Protein AF-A0A359G1W4-F1 (afdb_monomer_lite)

Sequence (105 aa):
SDGIKVYGGFAGTETELSQRDWLTNLTVLSGDIGLISDFSDNSYKVLSVLGSAENTIDKLLIDGLVIEGGNSNSNGGGMSIEYASPVIVNTRFSNNRAASQGGAV

Secondary structure (DSSP, 8-sta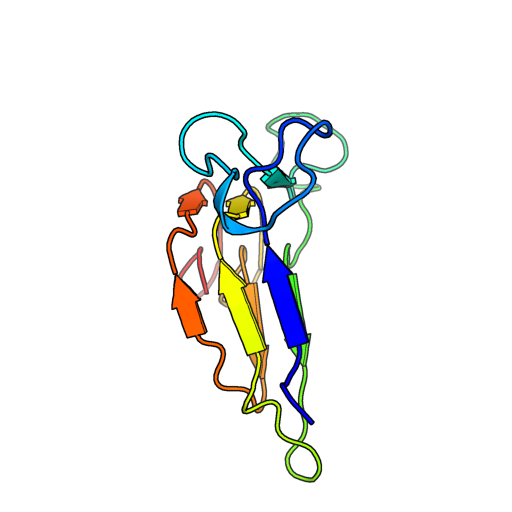te):
---EEEE----S--SSGGG--TTTS-EEEE---SSTT-SSSS-S-SEEEE--SSS-B--EEEESEEEE--EESSB-SSEEEESB--EEES-EEES-EESSB-S--

pLDDT: mean 94.86, std 5.34, range [65.12, 98.69]

Foldseek 3Di:
DQAAEADFQDPPPDPDPVPGDLPPRAAEQAQCPDDHPDLPNGAQESEEADADPVGARERYEAYSYEFESFAHQAEARRYYYDSYDYDYYNYHYPHAYYNHDYRHD

Structure (mmCIF, N/CA/C/O backbone):
data_AF-A0A359G1W4-F1
#
_entry.id   AF-A0A359G1W4-F1
#
loop_
_atom_site.group_PDB
_atom_site.id
_atom_site.type_symbol
_atom_site.label_atom_id
_atom_site.label_alt_id
_atom_site.label_comp_id
_atom_site.label_asym_id
_atom_site.label_entity_id
_atom_site.label_seq_id
_atom_site.pdbx_PDB_ins_code
_atom_site.Cartn_x
_atom_site.Cartn_y
_atom_site.Cartn_z
_atom_site.occupancy
_atom_site.B_iso_or_equiv
_atom_site.auth_seq_id
_atom_site.auth_comp_id
_atom_site.auth_asym_id
_atom_site.auth_atom_id
_atom_site.pdbx_PDB_model_num
ATOM 1 N N . SER A 1 1 ? -2.774 4.105 22.398 1.00 65.12 1 SER A N 1
ATOM 2 C CA . SER A 1 1 ? -3.200 4.550 21.060 1.00 65.12 1 SER A CA 1
ATOM 3 C C . SER A 1 1 ? -3.638 3.331 20.264 1.00 65.12 1 SER A C 1
ATOM 5 O O . SER A 1 1 ? -3.055 2.263 20.443 1.00 65.12 1 SER A O 1
ATOM 7 N N . ASP A 1 2 ? -4.649 3.484 19.410 1.00 81.12 2 ASP A N 1
ATOM 8 C CA . ASP A 1 2 ? -5.306 2.382 18.679 1.00 81.12 2 ASP A CA 1
ATOM 9 C C . ASP A 1 2 ? -4.623 2.019 17.347 1.00 81.12 2 ASP A C 1
ATOM 11 O O . ASP A 1 2 ? -5.195 1.303 16.524 1.00 81.12 2 ASP A O 1
ATOM 15 N N . GLY A 1 3 ? -3.390 2.496 17.143 1.00 90.44 3 GLY A N 1
ATOM 16 C CA . GLY A 1 3 ? -2.626 2.286 15.917 1.00 90.44 3 GLY A CA 1
ATOM 17 C C . GLY A 1 3 ? -3.092 3.135 14.735 1.00 90.44 3 GLY A C 1
ATOM 18 O O . GLY A 1 3 ? -3.938 4.019 14.870 1.00 90.44 3 GLY A O 1
ATOM 19 N N . ILE A 1 4 ? -2.512 2.849 13.571 1.00 94.25 4 ILE A N 1
ATOM 20 C CA . ILE A 1 4 ? -2.901 3.410 12.276 1.00 94.25 4 ILE A CA 1
ATOM 21 C C . ILE A 1 4 ? -3.775 2.382 11.561 1.00 94.25 4 ILE A C 1
ATOM 23 O O . ILE A 1 4 ? -3.482 1.186 11.560 1.00 94.25 4 ILE A O 1
ATOM 27 N N . LYS A 1 5 ? -4.857 2.847 10.942 1.00 96.69 5 LYS A N 1
ATOM 28 C CA . LYS A 1 5 ? -5.778 2.005 10.180 1.00 96.69 5 LYS A CA 1
ATOM 29 C C . LYS A 1 5 ? -6.025 2.653 8.826 1.00 96.69 5 LYS A C 1
ATOM 31 O O . LYS A 1 5 ? -6.378 3.829 8.772 1.00 96.69 5 LYS A O 1
ATOM 36 N N . VAL A 1 6 ? -5.833 1.890 7.758 1.00 97.56 6 VAL A N 1
ATOM 37 C CA . VAL A 1 6 ? -6.058 2.315 6.376 1.00 97.56 6 VAL A CA 1
ATOM 38 C C . VAL A 1 6 ? -7.127 1.416 5.776 1.00 97.56 6 VAL A C 1
ATOM 40 O O . VAL A 1 6 ? -6.984 0.194 5.780 1.00 97.56 6 VAL A O 1
ATOM 43 N N . TYR A 1 7 ? -8.196 2.034 5.279 1.00 98.31 7 TYR A N 1
ATOM 44 C CA . TYR A 1 7 ? -9.373 1.344 4.767 1.00 98.31 7 TYR A CA 1
ATOM 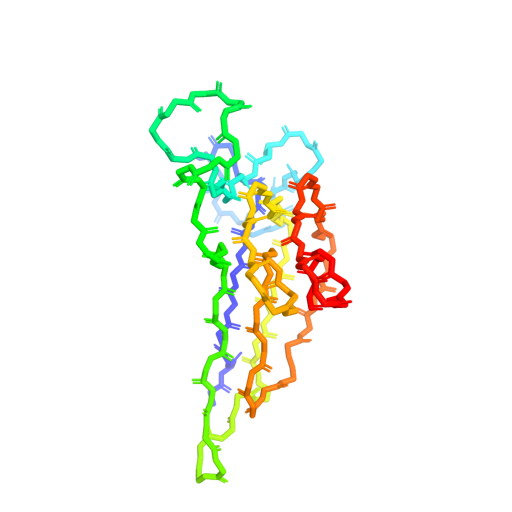45 C C . TYR A 1 7 ? -9.661 1.754 3.325 1.00 98.31 7 TYR A C 1
ATOM 47 O O . TYR A 1 7 ? -9.707 2.947 3.028 1.00 98.31 7 TYR A O 1
ATOM 55 N N . GLY A 1 8 ? -9.911 0.772 2.463 1.00 98.44 8 GLY A N 1
ATOM 56 C CA . GLY A 1 8 ? -10.562 0.954 1.165 1.00 98.44 8 GLY A CA 1
ATOM 57 C C . GLY A 1 8 ? -11.972 0.368 1.149 1.00 98.44 8 GLY A C 1
ATOM 58 O O . GLY A 1 8 ? -12.414 -0.242 2.131 1.00 98.44 8 GLY A O 1
ATOM 59 N N . GLY A 1 9 ? -12.684 0.548 0.035 1.00 98.44 9 GLY A N 1
ATOM 60 C CA . GLY A 1 9 ? -14.033 -0.004 -0.148 1.00 98.44 9 GLY A CA 1
ATOM 61 C C . GLY A 1 9 ? -15.186 0.990 -0.006 1.00 98.44 9 GLY A C 1
ATOM 62 O O . GLY A 1 9 ? -16.322 0.556 0.176 1.00 98.44 9 GLY A O 1
ATOM 63 N N . PHE A 1 10 ? -14.926 2.298 -0.028 1.00 98.31 10 PHE A N 1
ATOM 64 C CA . PHE A 1 10 ? -15.967 3.319 0.128 1.00 98.31 10 PHE A CA 1
ATOM 65 C C . PHE A 1 10 ? -16.507 3.801 -1.227 1.00 98.31 10 PHE A C 1
ATOM 67 O O . PHE A 1 10 ? -15.733 4.110 -2.130 1.00 98.31 10 PHE A O 1
ATOM 74 N N . ALA A 1 11 ? -17.827 3.938 -1.337 1.00 97.81 11 ALA A N 1
ATOM 75 C CA . ALA A 1 11 ? -18.524 4.648 -2.408 1.00 97.81 11 ALA A CA 1
ATOM 76 C C . ALA A 1 11 ? -18.552 6.173 -2.187 1.00 97.81 11 ALA A C 1
ATOM 78 O O . ALA A 1 11 ? -18.851 6.924 -3.115 1.00 97.81 11 ALA A O 1
ATOM 79 N N . GLY A 1 12 ? -18.250 6.639 -0.968 1.00 97.31 12 GLY A N 1
ATOM 80 C CA . GLY A 1 12 ? -18.206 8.058 -0.599 1.00 97.31 12 GLY A CA 1
ATOM 81 C C . GLY A 1 12 ? -19.496 8.587 0.034 1.00 97.31 12 GLY A C 1
ATOM 82 O O . GLY A 1 12 ? -19.607 9.786 0.283 1.00 97.31 12 GLY A O 1
ATOM 83 N N . THR A 1 13 ? -20.464 7.711 0.305 1.00 97.44 13 THR A N 1
ATOM 84 C CA . THR A 1 13 ? -21.746 8.051 0.953 1.00 97.44 13 THR A CA 1
ATOM 85 C C . THR A 1 13 ? -21.946 7.347 2.291 1.00 97.44 13 THR A C 1
ATOM 87 O O . THR A 1 13 ? -22.972 7.537 2.941 1.00 97.44 13 THR A O 1
ATOM 90 N N . GLU A 1 14 ? -21.002 6.502 2.693 1.00 98.38 14 GLU A N 1
ATOM 91 C CA . GLU A 1 14 ? -21.031 5.801 3.965 1.00 98.38 14 GLU A CA 1
ATOM 92 C C . GLU A 1 14 ? -20.930 6.780 5.138 1.00 98.38 14 GLU A C 1
ATOM 94 O O . GLU A 1 14 ? -20.153 7.734 5.127 1.00 98.38 14 GLU A O 1
ATOM 99 N N . THR A 1 15 ? -21.688 6.497 6.188 1.00 97.69 15 THR A N 1
ATOM 100 C CA . THR A 1 15 ? -21.586 7.159 7.490 1.00 97.69 15 THR A CA 1
ATOM 101 C C . THR A 1 15 ? -20.906 6.268 8.527 1.00 97.69 15 THR A C 1
ATOM 103 O O . THR A 1 15 ? -20.531 6.756 9.585 1.00 97.69 15 THR A O 1
ATOM 106 N N . GLU A 1 16 ? -20.744 4.973 8.235 1.00 98.12 16 GLU A N 1
ATOM 107 C CA . GLU A 1 16 ? -20.174 3.973 9.141 1.00 98.12 16 GLU A CA 1
ATOM 108 C C . GLU A 1 16 ? -19.174 3.057 8.425 1.00 98.12 16 GLU A C 1
ATOM 110 O O . GLU A 1 16 ? -19.357 2.678 7.268 1.00 98.12 16 GLU A O 1
ATOM 115 N N . LEU A 1 17 ? -18.134 2.617 9.142 1.00 97.12 17 LEU A N 1
ATOM 116 C CA . LEU A 1 17 ? -17.063 1.785 8.575 1.00 97.12 17 LEU A CA 1
ATOM 117 C C . LEU A 1 17 ? -17.561 0.431 8.035 1.00 97.12 17 LEU A C 1
ATOM 119 O O . LEU A 1 17 ? -16.958 -0.121 7.116 1.00 97.12 17 LEU A O 1
ATOM 123 N N . SER A 1 18 ? -18.629 -0.123 8.612 1.00 97.81 18 SER A N 1
ATOM 124 C CA . SER A 1 18 ? -19.208 -1.414 8.214 1.00 97.81 18 SER A CA 1
ATOM 125 C C . SER A 1 18 ? -19.998 -1.363 6.905 1.00 97.81 18 SER A C 1
ATOM 127 O O 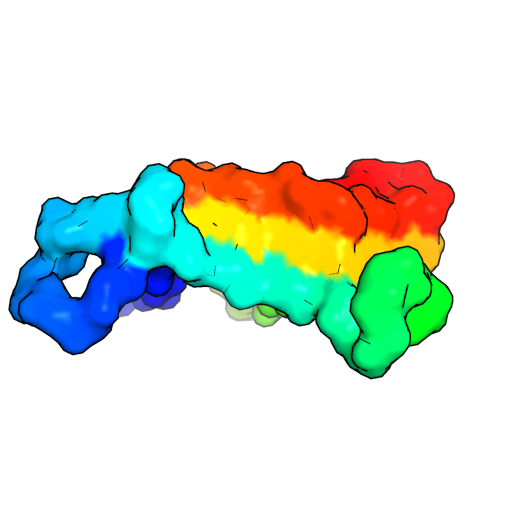. SER A 1 18 ? -20.337 -2.417 6.377 1.00 97.81 18 SER A O 1
ATOM 129 N N . GLN A 1 19 ? -20.292 -0.168 6.383 1.00 98.50 19 GLN A N 1
ATOM 130 C CA . GLN A 1 19 ? -21.035 0.010 5.131 1.00 98.50 19 GLN A CA 1
ATOM 131 C C . GLN A 1 19 ? -20.157 -0.130 3.883 1.00 98.50 19 GLN A C 1
ATOM 133 O O . GLN A 1 19 ? -20.684 -0.176 2.776 1.00 98.50 19 GLN A O 1
ATOM 138 N N . ARG A 1 20 ? -18.832 -0.200 4.054 1.00 98.12 20 ARG A N 1
ATOM 139 C CA . ARG A 1 20 ? -17.890 -0.405 2.953 1.00 98.12 20 ARG A CA 1
ATOM 140 C C . ARG A 1 20 ? -18.151 -1.721 2.231 1.00 98.12 20 ARG A C 1
ATOM 142 O O . ARG A 1 20 ? -18.401 -2.748 2.861 1.00 98.12 20 ARG A O 1
ATOM 149 N N . ASP A 1 21 ? -17.926 -1.704 0.927 1.00 98.25 21 ASP A N 1
ATOM 150 C CA . ASP A 1 21 ? -17.852 -2.886 0.076 1.00 98.25 21 ASP A CA 1
ATOM 151 C C . ASP A 1 21 ? -16.511 -2.870 -0.666 1.00 98.25 21 ASP A C 1
ATOM 153 O O . ASP A 1 21 ? -16.359 -2.258 -1.722 1.00 98.25 21 ASP A O 1
ATOM 157 N N . TRP A 1 22 ? -15.510 -3.536 -0.090 1.00 97.75 22 TRP A N 1
ATOM 158 C CA . TRP A 1 22 ? -14.158 -3.613 -0.651 1.00 97.75 22 TRP A CA 1
ATOM 159 C C . TRP A 1 22 ? -14.051 -4.535 -1.875 1.00 97.75 22 TRP A C 1
ATOM 161 O O . TRP A 1 22 ? -13.009 -4.540 -2.526 1.00 97.75 22 TRP A O 1
ATOM 171 N N . LEU A 1 23 ? -15.099 -5.302 -2.201 1.00 97.12 23 LEU A N 1
ATOM 172 C CA . LEU A 1 23 ? -15.157 -6.106 -3.424 1.00 97.12 23 LEU A CA 1
ATOM 173 C C . LEU A 1 23 ? -15.649 -5.270 -4.609 1.00 97.12 23 LEU A C 1
ATOM 175 O O . LEU A 1 23 ? -15.130 -5.420 -5.714 1.00 97.12 23 LEU A O 1
ATOM 179 N N . THR A 1 24 ? -16.628 -4.392 -4.375 1.00 97.81 24 THR A N 1
ATOM 180 C CA . THR A 1 24 ? -17.254 -3.579 -5.429 1.00 97.81 24 THR A CA 1
ATOM 181 C C . THR A 1 24 ? -16.608 -2.196 -5.568 1.00 97.81 24 THR A C 1
ATOM 183 O O . THR A 1 24 ? -16.301 -1.767 -6.680 1.00 97.81 24 THR A O 1
ATOM 186 N N . ASN A 1 25 ? -16.351 -1.498 -4.458 1.00 98.19 25 ASN A N 1
ATOM 187 C CA . ASN A 1 25 ? -15.860 -0.114 -4.444 1.00 98.19 25 ASN A CA 1
ATOM 188 C C . ASN A 1 25 ? -14.338 -0.070 -4.268 1.00 98.19 25 ASN A C 1
ATOM 190 O O . ASN A 1 25 ? -13.814 0.389 -3.251 1.00 98.19 25 ASN A O 1
ATOM 194 N N . LEU A 1 26 ? -13.615 -0.599 -5.254 1.00 98.31 26 LEU A N 1
ATOM 195 C CA . LEU A 1 26 ? -12.165 -0.763 -5.167 1.00 98.31 26 LEU A CA 1
ATOM 196 C C . LEU A 1 26 ? -11.444 0.565 -4.893 1.00 98.31 26 LEU A C 1
ATOM 198 O O . LEU A 1 26 ? -11.628 1.559 -5.592 1.00 98.31 26 LEU A O 1
ATOM 202 N N . THR A 1 27 ? -10.552 0.550 -3.904 1.00 98.38 27 THR A N 1
ATOM 203 C CA . THR A 1 27 ? -9.583 1.624 -3.665 1.00 98.38 27 THR A CA 1
ATOM 204 C C . THR A 1 27 ? -8.225 1.167 -4.175 1.00 98.38 27 THR A C 1
ATOM 206 O O . THR A 1 27 ? -7.584 0.313 -3.560 1.00 98.38 27 THR A O 1
ATOM 209 N N . VAL A 1 28 ? -7.809 1.705 -5.322 1.00 98.12 28 VAL A N 1
ATOM 210 C CA . VAL A 1 28 ? -6.584 1.292 -6.016 1.00 98.12 28 VAL A CA 1
ATOM 211 C C . VAL A 1 28 ? -5.461 2.287 -5.743 1.00 98.12 28 VAL A C 1
ATOM 213 O O . VAL A 1 28 ? -5.568 3.464 -6.078 1.00 98.12 28 VAL A O 1
ATOM 216 N N . LEU A 1 29 ? -4.368 1.799 -5.160 1.00 98.12 29 LEU A N 1
ATOM 217 C CA . LEU A 1 29 ? -3.076 2.470 -5.147 1.00 98.12 29 LEU A CA 1
ATOM 218 C C . LEU A 1 29 ? -2.264 1.910 -6.318 1.00 98.12 29 LEU A C 1
ATOM 220 O O . LEU A 1 29 ? -1.855 0.748 -6.284 1.00 98.12 29 LEU A O 1
ATOM 224 N N . SER A 1 30 ? -2.079 2.722 -7.360 1.00 97.44 30 SER A N 1
ATOM 225 C CA . SER A 1 30 ? -1.344 2.334 -8.565 1.00 97.44 30 SER A CA 1
ATOM 226 C C . SER A 1 30 ? 0.031 2.991 -8.611 1.00 97.44 30 SER A C 1
ATOM 228 O O . SER A 1 30 ? 0.168 4.194 -8.388 1.00 97.44 30 SER A O 1
ATOM 230 N N . GLY A 1 31 ? 1.035 2.183 -8.928 1.00 97.44 31 GLY A N 1
ATOM 231 C CA . GLY A 1 31 ? 2.373 2.607 -9.292 1.00 97.44 31 GLY A CA 1
ATOM 232 C C . GLY A 1 31 ? 2.546 2.867 -10.785 1.00 97.44 31 GLY A C 1
ATOM 233 O O . GLY A 1 31 ? 3.595 3.391 -11.128 1.00 97.44 31 GLY A O 1
ATOM 234 N N . ASP A 1 32 ? 1.570 2.541 -11.641 1.00 96.75 32 ASP A N 1
ATOM 235 C CA . ASP A 1 32 ? 1.569 2.887 -13.075 1.00 96.75 32 ASP A CA 1
ATOM 236 C C . ASP A 1 32 ? 1.408 4.405 -13.224 1.00 96.75 32 ASP A C 1
ATOM 238 O O . ASP A 1 32 ? 0.297 4.945 -13.217 1.00 96.75 32 ASP A O 1
ATOM 242 N N . ILE A 1 33 ? 2.547 5.099 -13.202 1.00 92.50 33 ILE A N 1
ATOM 243 C CA . ILE A 1 33 ? 2.648 6.553 -13.254 1.00 92.50 33 ILE A CA 1
ATOM 244 C C . ILE A 1 33 ? 3.272 6.934 -14.589 1.00 92.50 33 ILE A C 1
ATOM 246 O O . ILE A 1 33 ? 4.285 6.374 -14.973 1.00 92.50 33 ILE A O 1
ATOM 250 N N . GLY A 1 34 ? 2.700 7.929 -15.264 1.00 93.62 34 GLY A N 1
ATOM 251 C CA . GLY A 1 34 ? 3.179 8.345 -16.579 1.00 93.62 34 GLY A CA 1
ATOM 252 C C . GLY A 1 34 ? 2.458 7.611 -17.704 1.00 93.62 34 GLY A C 1
ATOM 253 O O . GLY A 1 34 ? 1.268 7.857 -17.929 1.00 93.62 34 GLY A O 1
ATOM 254 N N . LEU A 1 35 ? 3.184 6.797 -18.466 1.00 95.31 35 LEU A N 1
ATOM 255 C CA . LEU A 1 35 ? 2.647 6.085 -19.617 1.00 95.31 35 LEU A CA 1
ATOM 256 C C . LEU A 1 35 ?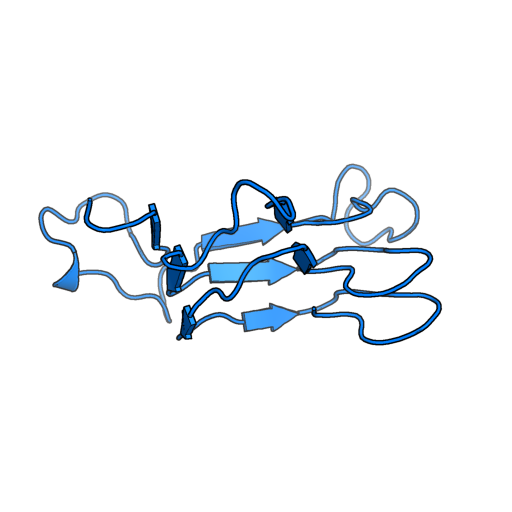 1.922 4.816 -19.174 1.00 95.31 35 LEU A C 1
ATOM 258 O O . LEU A 1 35 ? 2.535 3.847 -18.755 1.00 95.31 35 LEU A O 1
ATOM 262 N N . ILE A 1 36 ? 0.604 4.804 -19.380 1.00 94.44 36 ILE A N 1
ATOM 263 C CA . ILE A 1 36 ? -0.253 3.658 -19.057 1.00 94.44 36 ILE A CA 1
ATOM 264 C C . ILE A 1 36 ? 0.344 2.363 -19.619 1.00 94.44 36 ILE A C 1
ATOM 266 O O . ILE A 1 36 ? 0.560 2.240 -20.828 1.00 94.44 36 ILE A O 1
ATOM 270 N N . SER A 1 37 ? 0.504 1.368 -18.745 1.00 91.31 37 SER A N 1
ATOM 271 C CA . SER A 1 37 ? 1.050 0.039 -19.052 1.00 91.31 37 SER A CA 1
ATOM 272 C C . SER A 1 37 ? 2.524 0.003 -19.479 1.00 91.31 37 SER A C 1
ATOM 274 O O . SER A 1 37 ? 3.007 -1.065 -19.876 1.00 91.31 37 SER A O 1
ATOM 276 N N . ASP A 1 38 ? 3.255 1.111 -19.366 1.00 95.00 38 ASP A N 1
ATOM 277 C CA . ASP A 1 38 ? 4.712 1.118 -19.418 1.00 95.00 38 ASP A CA 1
ATOM 278 C C . ASP A 1 38 ? 5.241 0.891 -18.005 1.00 95.00 38 ASP A C 1
ATOM 280 O O . ASP A 1 38 ? 4.981 1.643 -17.089 1.00 95.00 38 ASP A O 1
ATOM 284 N N . PHE A 1 39 ? 5.974 -0.194 -17.787 1.00 92.12 39 PHE A N 1
ATOM 285 C CA . PHE A 1 39 ? 6.519 -0.472 -16.459 1.00 92.12 39 PHE A CA 1
ATOM 286 C C . PHE A 1 39 ? 7.828 0.280 -16.194 1.00 92.12 39 PHE A C 1
ATOM 288 O O . PHE A 1 39 ? 8.350 0.202 -15.083 1.00 92.12 39 PHE A O 1
ATOM 295 N N . SER A 1 40 ? 8.414 0.937 -17.198 1.00 93.69 40 SER A N 1
ATOM 296 C CA . SER A 1 40 ? 9.718 1.593 -17.077 1.00 93.69 40 SER A CA 1
ATOM 297 C C . SER A 1 40 ? 9.678 2.897 -16.277 1.00 93.69 40 SER A C 1
ATOM 299 O O . SER A 1 40 ? 10.703 3.265 -15.700 1.00 93.69 40 SER A O 1
ATOM 301 N N . ASP A 1 41 ? 8.516 3.544 -16.179 1.00 94.56 41 ASP A N 1
ATOM 302 C CA . ASP A 1 41 ? 8.267 4.738 -15.366 1.00 94.56 41 ASP A CA 1
ATOM 303 C C . ASP A 1 41 ? 7.446 4.460 -14.098 1.00 94.56 41 ASP A C 1
ATOM 305 O O . ASP A 1 41 ? 7.334 5.344 -13.248 1.00 94.56 41 ASP A O 1
ATOM 309 N N . ASN A 1 42 ? 6.978 3.223 -13.900 1.00 96.38 42 ASN A N 1
ATOM 310 C CA . ASN A 1 42 ? 6.293 2.815 -12.679 1.00 96.38 42 ASN A CA 1
ATOM 311 C C . ASN A 1 42 ? 7.038 3.201 -11.391 1.00 96.38 42 ASN A C 1
ATOM 313 O O . ASN A 1 42 ? 8.262 3.096 -11.266 1.00 96.38 42 ASN A O 1
ATOM 317 N N . SER A 1 43 ? 6.253 3.527 -10.365 1.00 96.38 43 SER A N 1
ATOM 318 C CA . SER A 1 43 ? 6.733 3.781 -9.011 1.00 96.38 43 SER A CA 1
ATOM 319 C C . SER A 1 43 ? 7.570 2.612 -8.500 1.00 96.38 43 SER A C 1
ATOM 321 O O . SER A 1 43 ? 7.179 1.446 -8.583 1.00 96.38 43 SER A O 1
ATOM 323 N N . TYR A 1 44 ? 8.710 2.931 -7.890 1.00 94.81 44 TYR A N 1
ATOM 324 C CA . TYR A 1 44 ? 9.618 1.923 -7.346 1.00 94.81 44 TYR A CA 1
ATOM 325 C C . TYR A 1 44 ? 8.980 1.091 -6.214 1.00 94.81 44 TYR A C 1
ATOM 327 O O . TYR A 1 44 ? 9.203 -0.119 -6.129 1.00 94.81 44 TYR A O 1
ATOM 335 N N . LYS A 1 45 ? 8.179 1.749 -5.363 1.00 95.06 45 LYS A N 1
ATOM 336 C CA . LYS A 1 45 ? 7.283 1.171 -4.347 1.00 95.06 45 LYS A CA 1
ATOM 337 C C . LYS A 1 45 ? 5.941 1.873 -4.433 1.00 95.06 45 LYS A C 1
ATOM 339 O O . LYS A 1 45 ? 5.932 3.098 -4.523 1.00 95.06 45 LYS A O 1
ATOM 344 N N . VAL A 1 46 ? 4.838 1.136 -4.336 1.00 97.62 46 VAL A N 1
ATOM 345 C CA . VAL A 1 46 ? 3.508 1.759 -4.202 1.00 97.62 46 VAL A CA 1
ATOM 346 C C . VAL A 1 46 ? 3.255 2.168 -2.751 1.00 97.62 46 VAL A C 1
ATOM 348 O O . VAL A 1 46 ? 2.779 3.269 -2.489 1.00 97.62 46 VAL A O 1
ATOM 351 N N . LEU A 1 47 ? 3.615 1.304 -1.796 1.00 97.06 47 LEU A N 1
ATOM 352 C CA . LEU A 1 47 ? 3.465 1.566 -0.367 1.00 97.06 47 LEU A CA 1
ATOM 353 C C . LEU A 1 47 ? 4.750 1.243 0.406 1.00 97.06 47 LEU A C 1
ATOM 355 O O . LEU A 1 47 ? 5.352 0.189 0.225 1.00 97.06 47 LEU A O 1
ATOM 359 N N . SER A 1 48 ? 5.142 2.126 1.321 1.00 95.38 48 SER A N 1
ATOM 360 C CA . SER A 1 48 ? 6.287 1.913 2.213 1.00 95.38 48 SER A CA 1
ATOM 361 C C . SER A 1 48 ? 5.854 2.081 3.664 1.00 95.38 48 SER A C 1
ATOM 363 O O . SER A 1 48 ? 5.364 3.141 4.049 1.00 95.38 48 SER A O 1
ATOM 365 N N . VAL A 1 49 ? 6.055 1.042 4.472 1.00 95.88 49 VAL A N 1
ATOM 366 C CA . VAL A 1 49 ? 5.851 1.060 5.924 1.00 95.88 49 VAL A CA 1
ATOM 367 C C . VAL A 1 49 ? 7.226 1.081 6.579 1.00 95.88 49 VAL A C 1
ATOM 369 O O . VAL A 1 49 ? 7.917 0.065 6.598 1.00 95.88 49 VAL A O 1
ATOM 372 N N . LEU A 1 50 ? 7.628 2.254 7.070 1.00 95.06 50 LEU A N 1
ATOM 373 C CA . LEU A 1 50 ? 8.990 2.522 7.532 1.00 95.06 50 LEU A CA 1
ATOM 374 C C . LEU A 1 50 ? 8.997 2.814 9.036 1.00 95.06 50 LEU A C 1
ATOM 376 O O . LEU A 1 50 ? 8.691 3.929 9.461 1.00 95.06 50 LEU A O 1
ATOM 380 N N . GLY A 1 51 ? 9.314 1.801 9.837 1.00 95.75 51 GLY A N 1
ATOM 381 C CA . GLY A 1 51 ? 9.670 1.959 11.245 1.00 95.75 51 GLY A CA 1
ATOM 382 C C . GLY A 1 51 ? 11.179 2.132 11.437 1.00 95.75 51 GLY A C 1
ATOM 383 O O . GLY A 1 51 ? 11.945 2.256 10.484 1.00 95.75 51 GLY A O 1
ATOM 384 N N . SER A 1 52 ? 11.623 2.078 12.689 1.00 96.94 52 SER A N 1
ATOM 385 C CA . SER A 1 52 ? 13.041 1.956 13.040 1.00 96.94 52 SER A CA 1
ATOM 386 C C . SER A 1 52 ? 13.230 1.026 14.237 1.00 96.94 52 SER A C 1
ATOM 388 O O . SER A 1 52 ? 12.263 0.674 14.911 1.00 96.94 52 SER A O 1
ATOM 390 N N . ALA A 1 53 ? 14.477 0.650 14.536 1.00 95.56 53 ALA A N 1
ATOM 391 C CA . ALA A 1 53 ? 14.795 -0.156 15.718 1.00 95.56 53 ALA A CA 1
ATOM 392 C C . ALA A 1 53 ? 14.308 0.486 17.035 1.00 95.56 53 ALA A C 1
ATOM 394 O O . ALA A 1 53 ? 13.902 -0.227 17.946 1.00 95.56 53 ALA A O 1
ATOM 395 N N . GLU A 1 54 ? 14.298 1.822 17.106 1.00 96.88 54 GLU A N 1
ATOM 396 C CA . GLU A 1 54 ? 13.843 2.587 18.277 1.00 96.88 54 GLU A CA 1
ATOM 397 C C . GLU A 1 54 ? 12.332 2.873 18.258 1.00 96.88 54 GLU A C 1
ATOM 399 O O . GLU A 1 54 ? 11.743 3.200 19.286 1.00 96.88 54 GLU A O 1
ATOM 404 N N . ASN A 1 55 ? 11.696 2.791 17.084 1.00 93.75 55 ASN A N 1
ATOM 405 C CA . ASN A 1 55 ? 10.280 3.095 16.903 1.00 93.75 55 ASN A CA 1
ATOM 406 C C . ASN A 1 55 ? 9.654 2.162 15.859 1.00 93.75 55 ASN A C 1
ATOM 408 O O . ASN A 1 55 ? 9.447 2.523 14.696 1.00 93.75 55 ASN A O 1
ATOM 412 N N . THR A 1 56 ? 9.392 0.928 16.280 1.00 95.50 56 THR A N 1
ATOM 413 C CA . THR A 1 56 ? 8.754 -0.095 15.449 1.00 95.50 56 THR A CA 1
ATOM 414 C C . THR A 1 56 ? 7.270 0.201 15.231 1.00 95.50 56 THR A C 1
ATOM 416 O O . THR A 1 56 ? 6.604 0.713 16.131 1.00 95.50 56 THR A O 1
ATOM 419 N N . ILE A 1 57 ? 6.717 -0.192 14.080 1.00 95.38 57 ILE A N 1
ATOM 420 C CA . ILE A 1 57 ? 5.280 -0.056 13.784 1.00 95.38 57 ILE A CA 1
ATOM 421 C C . ILE A 1 57 ? 4.591 -1.412 13.974 1.00 95.38 57 ILE A 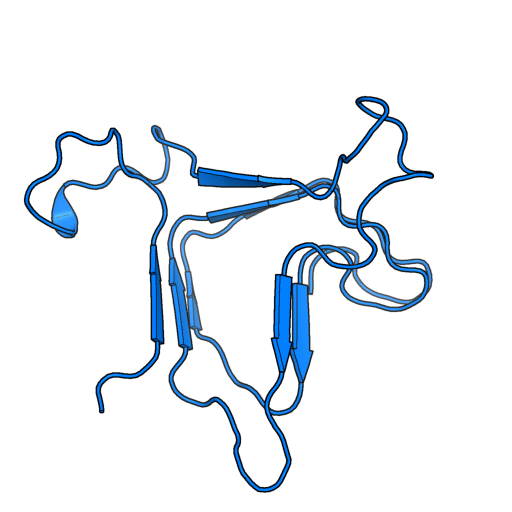C 1
ATOM 423 O O . ILE A 1 57 ? 4.559 -2.244 13.069 1.00 95.38 57 ILE A O 1
ATOM 427 N N . ASP A 1 58 ? 4.015 -1.632 15.151 1.00 93.81 58 ASP A N 1
ATOM 428 C CA . ASP A 1 58 ? 3.367 -2.894 15.540 1.00 93.81 58 ASP A CA 1
ATOM 429 C C . ASP A 1 58 ? 1.830 -2.868 15.420 1.00 93.81 58 ASP A C 1
ATOM 431 O O . ASP A 1 58 ? 1.172 -3.907 15.473 1.00 93.81 58 ASP A O 1
ATOM 435 N N . LYS A 1 59 ? 1.242 -1.680 15.233 1.00 94.75 59 LYS A N 1
ATOM 436 C CA . LYS A 1 59 ? -0.212 -1.463 15.157 1.00 94.75 59 LYS A CA 1
ATOM 437 C C . LYS A 1 59 ? -0.606 -0.731 13.881 1.00 94.75 59 LYS A C 1
ATOM 439 O O . LYS A 1 59 ? -1.067 0.409 13.924 1.00 94.75 59 LYS A O 1
ATOM 444 N N . LEU A 1 60 ? -0.421 -1.399 12.746 1.00 96.94 60 LEU A N 1
ATOM 445 C CA . LEU A 1 60 ? -0.909 -0.953 11.443 1.00 96.94 60 LEU A CA 1
ATOM 446 C C . LEU A 1 60 ? -1.896 -1.979 10.879 1.00 96.94 60 LEU A C 1
ATOM 448 O O . LEU A 1 60 ? -1.559 -3.152 10.749 1.00 96.94 60 LEU A O 1
ATOM 452 N N . LEU A 1 61 ? -3.099 -1.529 10.529 1.00 97.81 61 LEU A N 1
ATOM 453 C CA . LEU A 1 61 ? -4.079 -2.301 9.767 1.00 97.81 61 LEU A CA 1
ATOM 454 C C . LEU A 1 61 ? -4.193 -1.733 8.351 1.00 97.81 61 LEU A C 1
ATOM 456 O O . LEU A 1 61 ? -4.428 -0.535 8.190 1.00 97.81 61 LEU A O 1
ATOM 460 N N . ILE A 1 62 ? -4.090 -2.606 7.353 1.00 98.44 62 ILE A N 1
ATOM 461 C CA . ILE A 1 62 ? -4.400 -2.321 5.951 1.00 98.44 62 ILE A CA 1
ATOM 462 C C . ILE A 1 62 ? -5.546 -3.249 5.542 1.00 98.44 62 ILE A C 1
ATOM 464 O O . ILE A 1 62 ? -5.393 -4.471 5.574 1.00 98.44 62 ILE A O 1
ATOM 468 N N . ASP A 1 63 ? -6.700 -2.674 5.204 1.00 98.56 63 ASP A N 1
ATOM 469 C CA . ASP A 1 63 ? -7.934 -3.415 4.929 1.00 98.56 63 ASP A CA 1
ATOM 470 C C . ASP A 1 63 ? -8.646 -2.895 3.673 1.00 98.56 63 ASP A C 1
ATOM 472 O O . ASP A 1 63 ? -9.064 -1.738 3.620 1.00 98.56 63 ASP A O 1
ATOM 476 N N . GLY A 1 64 ? -8.833 -3.756 2.671 1.00 98.50 64 GLY A N 1
ATOM 477 C CA . GLY A 1 64 ? -9.673 -3.444 1.509 1.00 98.50 64 GLY A CA 1
ATOM 478 C C . GLY A 1 64 ? -9.002 -2.618 0.407 1.00 98.50 64 GLY A C 1
ATOM 479 O O . GLY A 1 64 ? -9.699 -1.898 -0.306 1.00 98.50 64 GLY A O 1
ATOM 480 N N . LEU A 1 65 ? -7.670 -2.671 0.274 1.00 98.69 65 LEU A N 1
ATOM 481 C CA . LEU A 1 65 ? -6.945 -1.973 -0.797 1.00 98.69 65 LEU A CA 1
ATOM 482 C C . LEU A 1 65 ? -6.628 -2.891 -1.986 1.00 98.69 65 LEU A C 1
ATOM 484 O O . LEU A 1 65 ? -6.466 -4.103 -1.847 1.00 98.69 65 LEU A O 1
ATOM 488 N N . VAL A 1 66 ? -6.434 -2.289 -3.156 1.00 98.62 66 VAL A N 1
ATOM 489 C CA . VAL A 1 66 ? -5.687 -2.892 -4.265 1.00 98.62 66 VAL A CA 1
ATOM 490 C C . VAL A 1 66 ? -4.364 -2.144 -4.388 1.00 98.62 66 VAL A C 1
ATOM 492 O O . VAL A 1 66 ? -4.364 -0.925 -4.516 1.00 98.62 66 VAL A O 1
ATOM 495 N N . ILE A 1 67 ? -3.243 -2.858 -4.318 1.00 98.50 67 ILE A N 1
ATOM 496 C CA . ILE A 1 67 ? -1.892 -2.303 -4.446 1.00 98.50 67 ILE A CA 1
ATOM 497 C C . ILE A 1 67 ? -1.275 -2.881 -5.716 1.00 98.50 67 ILE A C 1
ATOM 499 O O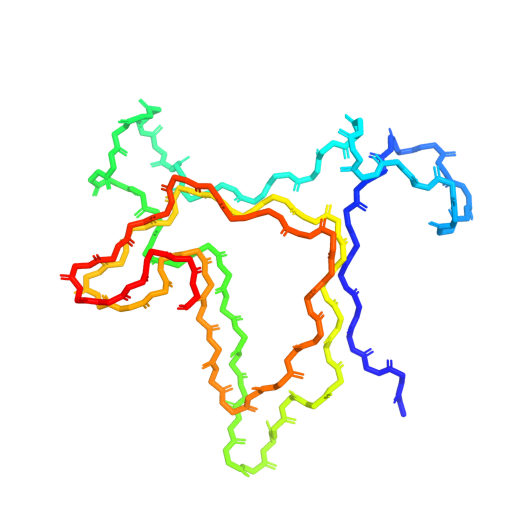 . ILE A 1 67 ? -1.021 -4.090 -5.787 1.00 98.50 67 ILE A O 1
ATOM 503 N N . GLU A 1 68 ? -1.041 -2.041 -6.722 1.00 97.88 68 GLU A N 1
ATOM 504 C CA . GLU A 1 68 ? -0.601 -2.519 -8.030 1.00 97.88 68 GLU A CA 1
ATOM 505 C C . GLU A 1 68 ? 0.380 -1.630 -8.773 1.00 97.88 68 GLU A C 1
ATOM 507 O O . GLU A 1 68 ? 0.531 -0.457 -8.470 1.00 97.88 68 GLU A O 1
ATOM 512 N N . GLY A 1 69 ? 1.056 -2.203 -9.768 1.00 97.00 69 GLY A N 1
ATOM 513 C CA . GLY A 1 69 ? 1.929 -1.454 -10.667 1.00 97.00 69 GLY A CA 1
ATOM 514 C C . GLY A 1 69 ? 3.255 -1.008 -10.051 1.00 97.00 69 GLY A C 1
ATOM 515 O O . GLY A 1 69 ? 3.944 -0.198 -10.652 1.00 97.00 69 GLY A O 1
ATOM 516 N N . GLY A 1 70 ? 3.674 -1.515 -8.893 1.00 97.31 70 GLY A N 1
ATOM 517 C CA . GLY A 1 70 ? 5.020 -1.240 -8.385 1.00 97.31 70 GLY A CA 1
ATOM 518 C C . GLY A 1 70 ? 6.110 -1.933 -9.209 1.00 97.31 70 GLY A C 1
ATOM 519 O O . GLY A 1 70 ? 5.920 -3.077 -9.621 1.00 97.31 70 GLY A O 1
ATOM 520 N N . ASN A 1 71 ? 7.259 -1.289 -9.431 1.00 96.19 71 ASN A N 1
ATOM 521 C CA . ASN A 1 71 ? 8.386 -1.863 -10.178 1.00 96.19 71 ASN A CA 1
ATOM 522 C C . ASN A 1 71 ? 9.733 -1.636 -9.471 1.00 96.19 71 ASN A C 1
ATOM 524 O O . ASN A 1 71 ? 10.471 -0.690 -9.745 1.00 96.19 71 ASN A O 1
ATOM 528 N N . SER A 1 72 ? 10.074 -2.529 -8.542 1.00 94.75 72 SER A N 1
ATOM 529 C CA . SER A 1 72 ? 11.322 -2.440 -7.782 1.00 94.75 72 SER A CA 1
ATOM 530 C C . SER A 1 72 ? 12.489 -3.147 -8.484 1.00 94.75 72 SER A C 1
ATOM 532 O O . SER A 1 72 ? 12.342 -4.226 -9.049 1.00 94.75 72 SER A O 1
ATOM 534 N N . ASN A 1 73 ? 13.704 -2.612 -8.359 1.00 91.56 73 ASN A N 1
ATOM 535 C CA . ASN A 1 73 ? 14.937 -3.325 -8.734 1.00 91.56 73 ASN A CA 1
ATOM 536 C C . ASN A 1 73 ? 15.429 -4.309 -7.647 1.00 91.56 73 ASN A C 1
ATOM 538 O O . ASN A 1 73 ? 16.419 -5.003 -7.855 1.00 91.56 73 ASN A O 1
ATOM 542 N N . SER A 1 74 ? 14.755 -4.363 -6.494 1.00 88.50 74 SER A N 1
ATOM 543 C CA . SER A 1 74 ? 15.082 -5.242 -5.368 1.00 88.50 74 SER A CA 1
ATOM 544 C C . SER A 1 74 ? 13.892 -6.163 -5.074 1.00 88.50 74 SER A C 1
ATOM 546 O O . SER A 1 74 ? 13.572 -6.982 -5.936 1.00 88.50 74 SER A O 1
ATOM 548 N N . ASN A 1 75 ? 13.223 -6.019 -3.923 1.00 88.81 75 ASN A N 1
ATOM 549 C CA . ASN A 1 75 ? 12.101 -6.857 -3.465 1.00 88.81 75 ASN A CA 1
ATOM 550 C C . ASN A 1 75 ? 10.886 -6.016 -3.100 1.00 88.81 75 ASN A C 1
ATOM 552 O O . ASN A 1 75 ? 11.105 -4.935 -2.576 1.00 88.81 75 ASN A O 1
ATOM 556 N N . GLY A 1 76 ? 9.654 -6.493 -3.276 1.00 88.56 76 GLY A N 1
ATOM 557 C CA . GLY A 1 76 ? 8.452 -5.832 -2.749 1.00 88.56 76 GLY A CA 1
ATOM 558 C C . GLY A 1 76 ? 8.051 -4.586 -3.534 1.00 88.56 76 GLY A C 1
ATOM 559 O O . GLY A 1 76 ? 8.041 -3.482 -3.000 1.00 88.56 76 GLY A O 1
ATOM 560 N N . GLY A 1 77 ? 7.822 -4.708 -4.844 1.00 94.25 77 GLY A N 1
ATOM 561 C CA . GLY A 1 77 ? 7.371 -3.587 -5.683 1.00 94.25 77 GLY A CA 1
ATOM 562 C C . GLY A 1 77 ? 6.037 -2.995 -5.221 1.00 94.25 77 GLY A C 1
ATOM 563 O O . GLY A 1 77 ? 5.882 -1.777 -5.193 1.00 94.25 77 GLY A O 1
ATOM 564 N N . GLY A 1 78 ? 5.096 -3.841 -4.801 1.00 96.94 78 GLY A N 1
ATOM 565 C CA . GLY A 1 78 ? 3.810 -3.395 -4.265 1.00 96.94 78 GLY A CA 1
ATOM 566 C C . GLY A 1 78 ? 3.971 -2.702 -2.917 1.00 96.94 78 GLY A C 1
ATOM 567 O O . GLY A 1 78 ? 3.598 -1.543 -2.759 1.00 96.94 78 GLY A O 1
ATOM 568 N N . MET A 1 79 ? 4.568 -3.384 -1.947 1.00 96.19 79 MET A N 1
ATOM 569 C CA . MET A 1 79 ? 4.780 -2.842 -0.615 1.00 96.19 79 MET A CA 1
ATOM 570 C C . MET A 1 79 ? 6.164 -3.189 -0.078 1.00 96.19 79 MET A C 1
ATOM 572 O O . MET A 1 79 ? 6.670 -4.270 -0.324 1.00 96.19 79 MET A O 1
ATOM 576 N N . SER A 1 80 ? 6.757 -2.280 0.689 1.00 95.06 80 SER A N 1
ATOM 577 C CA . SER A 1 80 ? 7.968 -2.529 1.472 1.00 95.06 80 SER A CA 1
ATOM 578 C C . SER A 1 80 ? 7.660 -2.369 2.955 1.00 95.06 80 SER A C 1
ATOM 580 O O . SER A 1 80 ? 7.027 -1.386 3.344 1.00 95.06 80 SER A O 1
ATOM 582 N N . ILE A 1 81 ? 8.122 -3.308 3.781 1.00 94.38 81 ILE A N 1
ATOM 583 C CA . ILE A 1 81 ? 7.940 -3.289 5.239 1.00 94.38 81 ILE A CA 1
ATOM 584 C C . ILE A 1 81 ? 9.314 -3.288 5.912 1.00 94.38 81 ILE A C 1
ATOM 586 O O . ILE A 1 81 ? 10.105 -4.206 5.708 1.00 94.38 81 ILE A O 1
ATOM 590 N N . GLU A 1 82 ? 9.575 -2.291 6.754 1.00 95.31 82 GLU A N 1
ATOM 591 C CA . GLU A 1 82 ? 10.803 -2.179 7.542 1.00 95.31 82 GLU A CA 1
ATOM 592 C C . GLU A 1 82 ? 10.462 -1.868 9.006 1.00 95.31 82 GLU A C 1
ATOM 594 O O . GLU A 1 82 ? 9.679 -0.959 9.276 1.00 95.31 82 GLU A O 1
ATOM 599 N N . TYR A 1 83 ? 11.018 -2.635 9.955 1.00 96.94 83 TYR A N 1
ATOM 600 C CA . TYR A 1 83 ? 10.745 -2.508 11.400 1.00 96.94 83 TYR A CA 1
ATOM 601 C C . TYR A 1 83 ? 9.245 -2.405 11.742 1.00 96.94 83 TYR A C 1
ATOM 603 O O . TYR A 1 83 ? 8.828 -1.623 12.601 1.00 96.94 83 TYR A O 1
ATOM 611 N N . ALA A 1 84 ? 8.420 -3.187 11.046 1.00 96.38 84 ALA A N 1
ATOM 612 C CA . ALA A 1 84 ? 6.974 -3.122 11.157 1.00 96.38 84 ALA A CA 1
ATOM 613 C C . ALA A 1 84 ? 6.318 -4.497 10.998 1.00 96.38 84 ALA A C 1
ATOM 615 O O . ALA A 1 84 ? 6.863 -5.397 10.361 1.00 96.38 84 ALA A O 1
ATOM 616 N N . SER A 1 85 ? 5.123 -4.642 11.564 1.00 95.50 85 SER A N 1
ATOM 617 C CA . SER A 1 85 ? 4.324 -5.868 11.505 1.00 95.50 85 SER A CA 1
ATOM 618 C C . SER A 1 85 ? 2.850 -5.543 11.226 1.00 95.50 85 SER A C 1
ATOM 620 O O . SER A 1 85 ? 2.013 -5.658 12.127 1.00 95.50 85 SER A O 1
ATOM 622 N N . PRO A 1 86 ? 2.506 -5.078 10.009 1.00 96.12 86 PRO A N 1
ATOM 623 C CA . PRO A 1 86 ? 1.129 -4.746 9.673 1.00 96.12 86 PRO A CA 1
ATOM 624 C C . PRO A 1 86 ? 0.240 -5.991 9.606 1.00 96.12 86 PRO A C 1
ATOM 626 O O . PRO A 1 86 ? 0.654 -7.055 9.145 1.00 96.12 86 PRO A O 1
ATOM 629 N N . VAL A 1 87 ? -1.024 -5.824 9.982 1.00 97.56 87 VAL A N 1
ATOM 630 C CA . VAL A 1 87 ? -2.098 -6.757 9.641 1.00 97.56 87 VAL A CA 1
ATOM 631 C C . VAL A 1 87 ? -2.672 -6.326 8.298 1.00 97.56 87 VAL A C 1
ATOM 633 O O . VAL A 1 87 ? -3.190 -5.218 8.167 1.00 97.56 87 VAL A O 1
ATOM 636 N N . ILE A 1 88 ? -2.572 -7.201 7.301 1.00 97.56 88 ILE A N 1
ATOM 637 C CA . ILE A 1 88 ? -3.061 -6.957 5.943 1.00 97.56 88 ILE A CA 1
ATOM 638 C C . ILE A 1 88 ? -4.223 -7.911 5.697 1.00 97.56 88 ILE A C 1
ATOM 640 O O . ILE A 1 88 ? -4.043 -9.128 5.707 1.00 97.56 88 ILE A O 1
ATOM 644 N N . VAL A 1 89 ? -5.417 -7.370 5.493 1.00 98.12 89 VAL A N 1
ATOM 645 C CA . VAL A 1 89 ? -6.642 -8.147 5.266 1.00 98.12 89 VAL A CA 1
ATOM 646 C C . VAL A 1 89 ? -7.393 -7.590 4.069 1.00 98.12 89 VAL A C 1
ATOM 648 O O . VAL A 1 89 ? -7.246 -6.419 3.728 1.00 98.12 89 VAL A O 1
ATOM 651 N N . ASN A 1 90 ? -8.148 -8.449 3.381 1.00 98.25 90 ASN A N 1
ATOM 652 C CA . ASN A 1 90 ? -8.981 -8.075 2.229 1.00 98.25 90 ASN A CA 1
ATOM 653 C C . ASN A 1 90 ? -8.254 -7.217 1.173 1.00 98.25 90 ASN A C 1
ATOM 655 O O . ASN A 1 90 ? -8.866 -6.413 0.481 1.00 98.25 90 ASN A O 1
ATOM 659 N N . THR A 1 91 ? -6.930 -7.351 1.086 1.00 98.44 91 THR A N 1
ATOM 660 C CA . THR A 1 91 ? -6.070 -6.507 0.259 1.00 98.44 91 THR A CA 1
ATOM 661 C C . THR A 1 91 ? -5.492 -7.350 -0.859 1.00 98.44 91 THR A C 1
ATOM 663 O O . THR A 1 91 ? -5.001 -8.458 -0.629 1.00 98.44 91 THR A O 1
ATOM 666 N N . ARG A 1 92 ? -5.551 -6.828 -2.081 1.00 97.88 92 ARG A N 1
ATOM 667 C CA . ARG A 1 92 ? -5.052 -7.496 -3.280 1.00 97.88 92 ARG A CA 1
ATOM 668 C C . ARG A 1 92 ? -3.759 -6.843 -3.748 1.00 97.88 92 ARG A C 1
ATOM 670 O O . ARG A 1 92 ? -3.700 -5.630 -3.900 1.00 97.88 92 ARG A O 1
ATOM 677 N N . PHE A 1 93 ? -2.768 -7.668 -4.072 1.00 97.69 93 PHE A N 1
ATOM 678 C CA . PHE A 1 93 ? -1.567 -7.248 -4.789 1.00 97.69 93 PHE A CA 1
ATOM 679 C C . PHE A 1 93 ? -1.655 -7.734 -6.240 1.00 97.69 93 PHE A C 1
ATOM 681 O O . PHE A 1 93 ? -1.778 -8.937 -6.477 1.00 97.69 93 PHE A O 1
ATOM 688 N N . SER A 1 94 ? -1.603 -6.826 -7.214 1.00 96.00 94 SER A N 1
ATOM 689 C CA . SER A 1 94 ? -1.647 -7.155 -8.650 1.00 96.00 94 SER A CA 1
ATOM 690 C C . SER A 1 94 ? -0.539 -6.455 -9.419 1.00 96.00 94 SER A C 1
ATOM 692 O O . SER A 1 94 ? -0.116 -5.373 -9.055 1.00 96.00 94 SER A O 1
ATOM 694 N N . ASN A 1 95 ? -0.044 -7.073 -10.494 1.00 94.94 95 ASN A N 1
ATOM 695 C CA . ASN A 1 95 ? 0.859 -6.431 -11.461 1.00 94.94 95 ASN A CA 1
ATOM 696 C C . ASN A 1 95 ? 2.118 -5.759 -10.870 1.00 94.94 95 ASN A C 1
ATOM 698 O O . ASN A 1 95 ? 2.717 -4.903 -11.516 1.00 94.94 95 ASN A O 1
ATOM 702 N N . ASN A 1 96 ? 2.541 -6.155 -9.668 1.00 96.38 96 ASN A N 1
ATOM 703 C CA . ASN A 1 96 ? 3.750 -5.644 -9.039 1.00 96.38 96 ASN A CA 1
ATOM 704 C C . ASN A 1 96 ? 4.964 -6.481 -9.457 1.00 96.38 96 ASN A C 1
ATOM 706 O O . ASN A 1 96 ? 4.883 -7.709 -9.561 1.00 96.38 96 ASN A O 1
ATOM 710 N N . ARG A 1 97 ? 6.099 -5.820 -9.670 1.00 94.62 97 ARG A N 1
ATOM 711 C CA . ARG A 1 97 ? 7.346 -6.394 -10.171 1.00 94.62 97 ARG A CA 1
ATOM 712 C C . ARG A 1 97 ? 8.502 -6.075 -9.233 1.00 94.62 97 ARG A C 1
ATOM 714 O O . ARG A 1 97 ? 8.550 -5.026 -8.592 1.00 94.62 97 ARG A O 1
ATOM 721 N N . ALA A 1 98 ? 9.434 -7.012 -9.167 1.00 93.88 98 ALA A N 1
ATOM 722 C CA . ALA A 1 98 ? 10.665 -6.898 -8.410 1.00 93.88 98 ALA A CA 1
ATOM 723 C C . ALA A 1 98 ? 11.755 -7.695 -9.138 1.00 93.88 98 ALA A C 1
ATOM 725 O O . ALA A 1 98 ? 11.478 -8.801 -9.605 1.00 93.88 98 ALA A O 1
ATOM 726 N N . ALA A 1 99 ? 12.967 -7.151 -9.270 1.00 88.75 99 ALA A N 1
ATOM 727 C CA . ALA A 1 99 ? 14.037 -7.837 -10.000 1.00 88.75 99 ALA A CA 1
ATOM 728 C C . ALA A 1 99 ? 14.699 -8.974 -9.198 1.00 88.75 99 ALA A C 1
ATOM 730 O O . ALA A 1 99 ? 15.267 -9.879 -9.804 1.00 88.75 99 ALA A O 1
ATOM 731 N N . SER A 1 100 ? 14.642 -8.935 -7.860 1.00 84.31 100 SER A N 1
ATOM 732 C CA . SER A 1 100 ? 15.287 -9.932 -6.995 1.00 84.31 100 SER A CA 1
ATOM 733 C C . SER A 1 100 ? 14.295 -10.970 -6.457 1.00 84.31 100 SER A C 1
ATOM 735 O O . SER A 1 100 ? 14.360 -12.131 -6.855 1.00 84.31 100 SER A O 1
ATOM 737 N N . GLN A 1 101 ? 13.374 -10.596 -5.561 1.00 78.81 101 GLN A N 1
ATOM 738 C CA . GLN A 1 101 ? 12.395 -11.516 -4.961 1.00 78.81 101 GLN A CA 1
ATOM 739 C C . GLN A 1 101 ? 11.054 -10.820 -4.738 1.00 78.81 101 GLN A C 1
ATOM 741 O O . GLN A 1 101 ? 11.029 -9.712 -4.223 1.00 78.81 101 GLN A O 1
ATOM 746 N N . GLY A 1 102 ? 9.949 -11.501 -5.063 1.00 71.06 102 GLY A N 1
ATOM 747 C CA . GLY A 1 102 ? 8.592 -11.088 -4.686 1.00 71.06 102 GLY A CA 1
ATOM 748 C C . GLY A 1 102 ? 8.160 -9.726 -5.243 1.00 71.06 102 GLY A C 1
ATOM 749 O O . GLY A 1 102 ? 8.562 -8.673 -4.766 1.00 71.06 102 GLY A O 1
ATOM 750 N N . GLY A 1 103 ? 7.262 -9.713 -6.229 1.00 81.25 103 GLY A N 1
ATOM 751 C CA . GLY A 1 103 ? 6.688 -8.455 -6.717 1.00 81.25 103 GLY A CA 1
ATOM 752 C C . GLY A 1 103 ? 5.819 -7.742 -5.674 1.00 81.25 103 GLY A C 1
ATOM 753 O O . GLY A 1 103 ? 5.749 -6.522 -5.675 1.00 81.25 103 GLY A O 1
ATOM 754 N N . ALA A 1 104 ? 5.164 -8.486 -4.781 1.00 87.44 104 ALA A N 1
ATOM 755 C CA . ALA A 1 104 ? 4.080 -7.977 -3.943 1.00 87.44 104 ALA A CA 1
ATOM 756 C C . ALA A 1 104 ? 4.532 -7.263 -2.658 1.00 87.44 104 ALA A C 1
ATOM 758 O O . ALA A 1 104 ? 4.180 -6.099 -2.494 1.00 87.44 104 ALA A O 1
ATOM 759 N N . VAL A 1 105 ? 5.278 -7.936 -1.773 1.00 88.44 105 VAL A N 1
ATOM 760 C CA . VAL A 1 105 ? 5.730 -7.439 -0.457 1.00 88.44 105 VAL A CA 1
ATOM 761 C C . VAL A 1 105 ? 7.190 -7.812 -0.238 1.00 88.44 105 VAL A C 1
ATOM 763 O O . VAL A 1 105 ? 7.539 -8.936 -0.663 1.00 88.44 105 VAL A O 1
#

Radius of gyration: 14.64 Å; chains: 1; bounding box: 37×20×41 Å